Protein AF-A0A090QUJ1-F1 (afdb_monomer_lite)

Radius of gyration: 13.46 Å; chains: 1; bounding box: 31×18×41 Å

InterPro domains:
  IPR036485 Glutamate synthase, alpha subunit, C-terminal domain superfamily [G3DSA:2.160.20.60] (2-54)
  IPR036485 Glutamate synthase, alpha subunit, C-terminal domain superfamily [SSF69336] (9-51)

Structure (mmCIF, N/CA/C/O backbone):
data_AF-A0A090QUJ1-F1
#
_entry.id   AF-A0A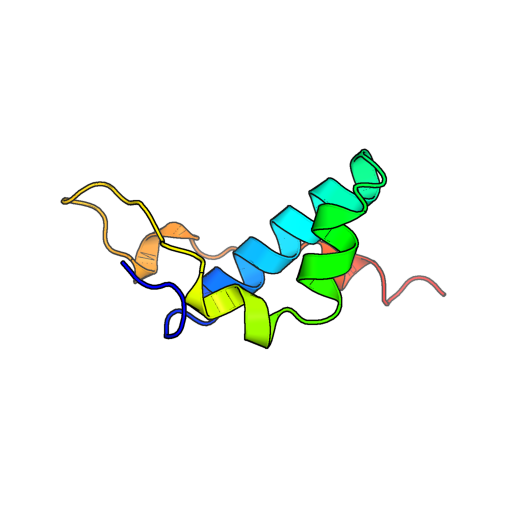090QUJ1-F1
#
loop_
_atom_site.group_PDB
_atom_site.id
_atom_site.type_symbol
_atom_site.label_atom_id
_atom_site.label_alt_id
_atom_site.label_comp_id
_atom_site.label_asym_id
_atom_site.label_entity_id
_atom_site.label_seq_id
_atom_site.pdbx_PDB_ins_code
_atom_site.Cartn_x
_atom_site.Cartn_y
_atom_site.Cartn_z
_atom_site.occupancy
_atom_site.B_iso_or_equiv
_atom_site.auth_seq_id
_atom_site.auth_comp_id
_atom_site.auth_asym_id
_atom_site.auth_atom_id
_atom_site.pdbx_PDB_model_num
ATOM 1 N N . MET A 1 1 ? 2.777 -0.476 -13.470 1.00 90.88 1 MET A N 1
ATOM 2 C CA . MET A 1 1 ? 2.963 -1.934 -13.666 1.00 90.88 1 MET A CA 1
ATOM 3 C C . MET A 1 1 ? 2.066 -2.682 -12.692 1.00 90.88 1 MET A C 1
ATOM 5 O O . MET A 1 1 ? 1.863 -2.130 -11.614 1.00 90.88 1 MET A O 1
ATOM 9 N N . PRO A 1 2 ? 1.496 -3.847 -13.050 1.00 94.94 2 PRO A N 1
ATOM 10 C CA . PRO A 1 2 ? 0.672 -4.632 -12.128 1.00 94.94 2 PRO A CA 1
ATOM 11 C C . PRO A 1 2 ? 1.436 -4.953 -10.840 1.00 94.94 2 PRO A C 1
ATOM 13 O O . PRO A 1 2 ? 2.634 -5.229 -10.895 1.00 94.94 2 PRO A O 1
ATOM 16 N N . LEU A 1 3 ? 0.760 -4.882 -9.692 1.00 94.94 3 LEU A N 1
ATOM 17 C CA . LEU A 1 3 ? 1.382 -5.159 -8.392 1.00 94.94 3 LEU A CA 1
ATOM 18 C C . LEU A 1 3 ? 1.399 -6.659 -8.042 1.00 94.94 3 LEU A C 1
ATOM 20 O O . LEU A 1 3 ? 2.101 -7.053 -7.116 1.00 94.94 3 LEU A O 1
ATOM 24 N N . ALA A 1 4 ? 0.653 -7.486 -8.784 1.00 93.44 4 ALA A N 1
ATOM 25 C CA . ALA A 1 4 ? 0.386 -8.897 -8.481 1.00 93.44 4 ALA A CA 1
ATOM 26 C C . ALA A 1 4 ? 1.634 -9.770 -8.260 1.00 93.44 4 ALA A C 1
ATOM 28 O O . ALA A 1 4 ? 1.586 -10.681 -7.440 1.00 93.44 4 ALA A O 1
ATOM 29 N N . ASP A 1 5 ? 2.761 -9.439 -8.895 1.00 93.75 5 ASP A N 1
ATOM 30 C CA . ASP A 1 5 ? 4.010 -10.208 -8.777 1.00 93.75 5 ASP A CA 1
ATOM 31 C C . ASP A 1 5 ? 5.069 -9.531 -7.879 1.00 93.75 5 ASP A C 1
ATOM 33 O O . ASP A 1 5 ? 6.189 -10.016 -7.737 1.00 93.75 5 ASP A O 1
ATOM 37 N N . LEU A 1 6 ? 4.745 -8.387 -7.263 1.00 94.25 6 LEU A N 1
ATOM 38 C CA . LEU A 1 6 ? 5.671 -7.574 -6.462 1.00 94.25 6 LEU A CA 1
ATOM 39 C C . LEU A 1 6 ? 5.384 -7.727 -4.961 1.00 94.25 6 LEU A C 1
ATOM 41 O O . LEU A 1 6 ? 4.853 -6.819 -4.326 1.00 94.25 6 LEU A O 1
ATOM 45 N N . HIS A 1 7 ? 5.730 -8.882 -4.387 1.00 92.38 7 HIS A N 1
ATOM 46 C CA . HIS A 1 7 ? 5.302 -9.283 -3.038 1.00 92.38 7 HIS A CA 1
ATOM 47 C C . HIS A 1 7 ? 5.669 -8.283 -1.923 1.00 92.38 7 HIS A C 1
ATOM 49 O O . HIS A 1 7 ? 4.805 -7.861 -1.162 1.00 92.38 7 HIS A O 1
ATOM 55 N N . ILE A 1 8 ? 6.924 -7.821 -1.867 1.00 91.75 8 ILE A N 1
ATOM 56 C CA . ILE A 1 8 ? 7.373 -6.838 -0.859 1.00 91.75 8 ILE A CA 1
ATOM 57 C C . ILE A 1 8 ? 6.552 -5.537 -0.951 1.00 91.75 8 ILE A C 1
ATOM 59 O O . ILE A 1 8 ? 6.251 -4.897 0.058 1.00 91.75 8 ILE A O 1
ATOM 63 N N . HIS A 1 9 ? 6.135 -5.164 -2.159 1.00 93.94 9 HIS A N 1
ATOM 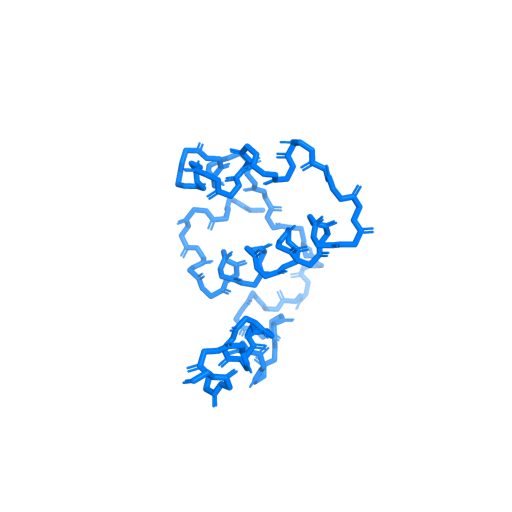64 C CA . HIS A 1 9 ? 5.370 -3.950 -2.428 1.00 93.94 9 HIS A CA 1
ATOM 65 C C . HIS A 1 9 ? 3.893 -4.122 -2.095 1.00 93.94 9 HIS A C 1
ATOM 67 O O . HIS A 1 9 ? 3.254 -3.157 -1.678 1.00 93.9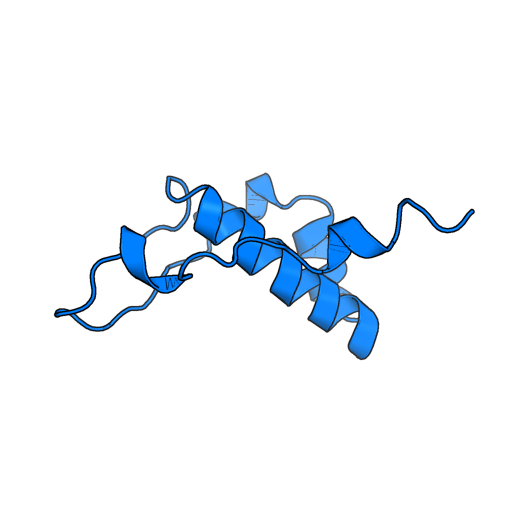4 9 HIS A O 1
ATOM 73 N N . GLN A 1 10 ? 3.361 -5.337 -2.220 1.00 95.50 10 GLN A N 1
ATOM 74 C CA . GLN A 1 10 ? 2.034 -5.680 -1.713 1.00 95.50 10 GLN A CA 1
ATOM 75 C C . GLN A 1 10 ? 1.981 -5.566 -0.190 1.00 95.50 10 GLN A C 1
ATOM 77 O O . GLN A 1 10 ? 1.056 -4.949 0.332 1.00 95.50 10 GLN A O 1
ATOM 82 N N . GLU A 1 11 ? 2.989 -6.079 0.518 1.00 94.75 11 GLU A N 1
ATOM 83 C CA . GLU A 1 11 ? 3.063 -5.967 1.981 1.00 94.75 11 GLU A CA 1
ATOM 84 C C . GLU A 1 11 ? 3.188 -4.512 2.442 1.00 94.75 11 GLU A C 1
ATOM 86 O O . GLU A 1 11 ? 2.526 -4.092 3.395 1.00 94.75 11 GLU A O 1
ATOM 91 N N . HIS A 1 12 ? 3.972 -3.705 1.722 1.00 93.38 12 HIS A N 1
ATOM 92 C CA . HIS A 1 12 ? 4.050 -2.273 1.989 1.00 93.38 12 HIS A CA 1
ATOM 93 C C . HIS A 1 12 ? 2.701 -1.570 1.766 1.00 93.38 12 HIS A C 1
ATOM 95 O O . HIS A 1 12 ? 2.249 -0.807 2.621 1.00 93.38 12 HIS A O 1
ATOM 101 N N . LEU A 1 13 ? 2.019 -1.860 0.652 1.00 96.38 13 LEU A N 1
ATOM 102 C CA . LEU A 1 13 ? 0.679 -1.337 0.379 1.00 96.38 13 LEU A CA 1
ATOM 103 C C . LEU A 1 13 ? -0.319 -1.749 1.470 1.00 96.38 13 LEU A C 1
ATOM 105 O O . LEU A 1 13 ? -1.099 -0.913 1.925 1.00 96.38 13 LEU A O 1
ATOM 109 N N . ARG A 1 14 ? -0.281 -3.010 1.916 1.00 96.75 14 ARG A N 1
ATOM 110 C CA . ARG A 1 14 ? -1.135 -3.511 2.999 1.00 96.75 14 ARG A CA 1
ATOM 111 C C . ARG A 1 14 ? -0.923 -2.701 4.277 1.00 96.75 14 ARG A C 1
ATOM 113 O O . ARG A 1 14 ? -1.903 -2.263 4.871 1.00 96.75 14 ARG A O 1
ATOM 120 N N . GLY A 1 15 ? 0.332 -2.423 4.639 1.00 94.94 15 GLY A N 1
ATOM 121 C CA . GLY A 1 15 ? 0.670 -1.576 5.786 1.00 94.94 15 GLY A CA 1
ATOM 122 C C . GLY A 1 15 ? 0.126 -0.147 5.671 1.00 94.94 15 GLY A C 1
ATOM 123 O O . GLY A 1 15 ? -0.420 0.385 6.636 1.00 94.94 15 GLY A O 1
ATOM 124 N N . LEU A 1 16 ? 0.203 0.466 4.484 1.00 96.69 16 LEU A N 1
ATOM 125 C CA . LEU A 1 16 ? -0.361 1.801 4.246 1.00 96.69 16 LEU A CA 1
ATOM 126 C C . LEU A 1 16 ? -1.894 1.820 4.366 1.00 96.69 16 LEU A C 1
ATOM 128 O O . LEU A 1 16 ? -2.459 2.756 4.935 1.00 96.69 16 LEU A O 1
ATOM 132 N N . ILE A 1 17 ? -2.575 0.796 3.845 1.00 97.19 17 ILE A N 1
ATOM 133 C CA . ILE A 1 17 ? -4.039 0.685 3.920 1.00 97.19 17 ILE A CA 1
ATOM 134 C C . ILE A 1 17 ? -4.490 0.414 5.361 1.00 97.19 17 ILE A C 1
ATOM 136 O O . ILE A 1 17 ? -5.471 1.010 5.802 1.00 97.19 17 ILE A O 1
ATOM 140 N N . ASP A 1 18 ? -3.759 -0.418 6.106 1.00 97.31 18 ASP A N 1
ATOM 141 C CA . ASP A 1 18 ? -4.003 -0.664 7.532 1.00 97.31 18 ASP A CA 1
ATOM 142 C C . ASP A 1 18 ? -3.848 0.615 8.364 1.00 97.31 18 ASP A C 1
ATOM 144 O O . ASP A 1 18 ? -4.747 0.984 9.123 1.00 97.31 18 ASP A O 1
ATOM 148 N N . GLN A 1 19 ? -2.769 1.373 8.139 1.00 97.06 19 GLN A N 1
ATOM 149 C CA . GLN A 1 19 ? -2.584 2.672 8.785 1.00 97.06 19 GLN A CA 1
ATOM 150 C C . GLN A 1 19 ? -3.732 3.634 8.449 1.00 97.06 19 GLN A C 1
ATOM 152 O O . GLN A 1 19 ? -4.244 4.325 9.332 1.00 97.06 19 GLN A O 1
ATOM 157 N N . HIS A 1 20 ? -4.157 3.679 7.185 1.00 97.56 20 HIS A N 1
ATOM 158 C CA . HIS A 1 20 ? -5.286 4.502 6.769 1.00 97.56 20 HIS A CA 1
ATOM 159 C C . HIS A 1 20 ? -6.589 4.076 7.460 1.00 97.56 20 HIS A C 1
ATOM 161 O O . HIS A 1 20 ? -7.319 4.941 7.947 1.00 97.56 20 HIS A O 1
ATOM 167 N N . LEU A 1 21 ? -6.868 2.774 7.561 1.00 98.06 21 LEU A N 1
ATOM 168 C CA . LEU A 1 21 ? -8.020 2.255 8.298 1.00 98.06 21 LEU A CA 1
ATOM 169 C C . LEU A 1 21 ? -7.970 2.690 9.767 1.00 98.06 21 LEU A C 1
ATOM 171 O O . LEU A 1 21 ? -8.942 3.253 10.261 1.00 98.06 21 LEU A O 1
ATOM 175 N N . ALA A 1 22 ? -6.834 2.508 10.439 1.00 97.25 22 ALA A N 1
ATOM 176 C CA . ALA A 1 22 ? -6.679 2.862 11.848 1.00 97.25 22 ALA A CA 1
ATOM 177 C C . ALA A 1 22 ? -6.892 4.361 12.120 1.00 97.25 22 ALA A C 1
ATOM 179 O O . ALA A 1 22 ? -7.416 4.729 13.168 1.00 97.25 22 ALA A O 1
ATOM 180 N N . LEU A 1 23 ? -6.488 5.227 11.185 1.00 98.00 23 LEU A N 1
ATOM 181 C CA . LEU A 1 23 ? -6.613 6.679 11.328 1.00 98.00 23 LEU A CA 1
ATOM 182 C C . LEU A 1 23 ? -7.993 7.223 10.939 1.00 98.00 23 LEU A C 1
ATOM 184 O O . LEU A 1 23 ? -8.336 8.327 11.354 1.00 98.00 23 LEU A O 1
ATOM 188 N N . THR A 1 24 ? -8.762 6.500 10.121 1.00 98.44 24 THR A N 1
ATOM 189 C CA . THR A 1 24 ? -9.979 7.051 9.493 1.00 98.44 24 THR A CA 1
ATOM 190 C C . THR A 1 24 ? -11.244 6.234 9.718 1.00 98.44 24 THR A C 1
ATOM 192 O O . THR A 1 24 ? -12.333 6.761 9.515 1.00 98.44 24 THR A O 1
ATOM 195 N N . GLY A 1 25 ? -11.132 4.960 10.101 1.00 97.62 25 GLY A N 1
ATOM 196 C CA . GLY A 1 25 ? -12.268 4.036 10.141 1.00 97.62 25 GLY A CA 1
ATOM 197 C C . GLY A 1 25 ? -12.854 3.719 8.759 1.00 97.62 25 GLY A C 1
ATOM 198 O O . GLY A 1 25 ? -14.031 3.408 8.657 1.00 97.62 25 GLY A O 1
ATOM 199 N N . SER A 1 26 ? -12.073 3.845 7.681 1.00 98.50 26 SER A N 1
ATOM 200 C CA . SER A 1 26 ? -12.555 3.671 6.304 1.00 98.50 26 SER A CA 1
ATOM 201 C C . SER A 1 26 ? -13.084 2.258 6.017 1.00 98.50 26 S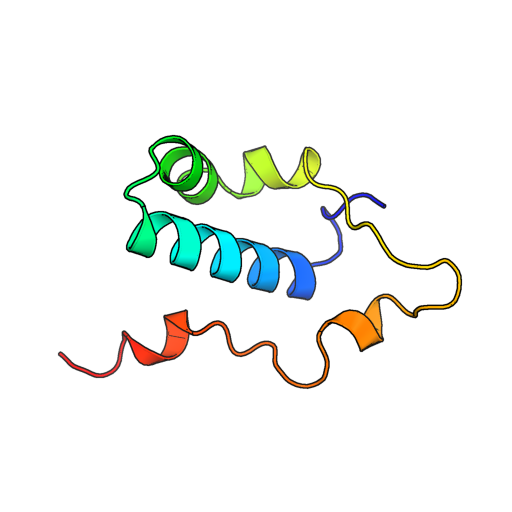ER A C 1
ATOM 203 O O . SER A 1 26 ? -12.306 1.314 5.856 1.00 98.50 26 SER A O 1
ATOM 205 N N . ASP A 1 27 ? -14.399 2.130 5.812 1.00 98.50 27 ASP A N 1
ATOM 206 C CA . ASP A 1 27 ? -15.050 0.876 5.393 1.00 98.50 27 ASP A CA 1
ATOM 207 C C . ASP A 1 27 ? -14.436 0.296 4.113 1.00 98.50 27 ASP A C 1
ATOM 209 O O . ASP A 1 27 ? -14.321 -0.920 3.944 1.00 98.50 27 ASP A O 1
ATOM 213 N N . ARG A 1 28 ? -13.997 1.167 3.194 1.00 98.25 28 ARG A N 1
ATOM 214 C CA . ARG A 1 28 ? -13.346 0.732 1.956 1.00 98.25 28 ARG A CA 1
ATOM 215 C C . ARG A 1 28 ? -11.992 0.092 2.236 1.00 98.25 28 ARG A C 1
ATOM 217 O O . ARG A 1 28 ? -11.672 -0.915 1.612 1.00 98.25 28 ARG A O 1
ATOM 224 N N . ALA A 1 29 ? -11.206 0.663 3.144 1.00 98.31 29 ALA A N 1
ATOM 225 C CA . ALA A 1 29 ? -9.928 0.085 3.541 1.00 98.31 29 ALA A CA 1
ATOM 226 C C . ALA A 1 29 ? -10.128 -1.251 4.260 1.00 98.31 29 ALA A C 1
ATOM 228 O O . ALA A 1 29 ? -9.448 -2.218 3.927 1.00 98.31 29 ALA A O 1
ATOM 229 N N . GLN A 1 30 ? -11.128 -1.338 5.140 1.00 98.44 30 GLN A N 1
ATOM 230 C CA . GLN A 1 30 ? -11.516 -2.592 5.784 1.00 98.44 30 GLN A CA 1
ATOM 231 C C . GLN A 1 30 ? -11.899 -3.666 4.755 1.00 98.44 30 GLN A C 1
ATOM 233 O O . GLN A 1 30 ? -11.395 -4.785 4.822 1.00 98.44 30 GLN A O 1
ATOM 238 N N . ALA A 1 31 ? -12.732 -3.329 3.766 1.00 98.44 31 ALA A N 1
ATOM 239 C CA . ALA A 1 31 ? -13.128 -4.257 2.707 1.00 98.44 31 ALA A CA 1
ATOM 240 C C . ALA A 1 31 ? -11.951 -4.695 1.818 1.00 98.44 31 ALA A C 1
ATOM 242 O O . ALA A 1 31 ? -11.941 -5.825 1.332 1.00 98.44 31 ALA A O 1
ATOM 243 N N . ILE A 1 32 ? -10.967 -3.815 1.594 1.00 98.38 32 ILE A N 1
ATOM 244 C CA . ILE A 1 32 ? -9.749 -4.169 0.859 1.00 98.38 32 ILE A CA 1
ATOM 245 C C . ILE A 1 32 ? -8.881 -5.126 1.679 1.00 98.38 32 ILE A C 1
ATOM 247 O O . ILE A 1 32 ? -8.423 -6.126 1.139 1.00 98.38 32 ILE A O 1
ATOM 251 N N . LEU A 1 33 ? -8.673 -4.856 2.970 1.00 98.12 33 LEU A N 1
ATOM 252 C CA . LEU A 1 33 ? -7.856 -5.704 3.845 1.00 98.12 33 LEU A CA 1
ATOM 253 C C . LEU A 1 33 ? -8.483 -7.084 4.092 1.00 98.12 33 LEU A C 1
ATOM 255 O O . LEU A 1 33 ? -7.754 -8.066 4.186 1.00 98.12 33 LEU A O 1
ATOM 259 N N . ALA A 1 34 ? -9.815 -7.169 4.162 1.00 98.12 34 ALA A N 1
ATOM 260 C CA . ALA A 1 34 ? -10.534 -8.417 4.421 1.00 98.12 34 ALA A CA 1
ATOM 261 C C . ALA A 1 34 ? -10.426 -9.456 3.287 1.00 98.12 34 ALA A C 1
ATOM 263 O O . ALA A 1 34 ? -10.567 -10.647 3.546 1.00 98.12 34 ALA A O 1
ATOM 264 N N . ASP A 1 35 ? -10.187 -9.020 2.046 1.00 97.44 35 ASP A N 1
ATOM 265 C CA . ASP A 1 35 ? -10.039 -9.889 0.868 1.00 97.44 35 ASP A CA 1
ATOM 266 C C . ASP A 1 35 ? -8.925 -9.351 -0.043 1.00 97.44 35 ASP A C 1
ATOM 268 O O . ASP A 1 35 ? -9.121 -9.008 -1.211 1.00 97.44 35 ASP A O 1
ATOM 272 N N . PHE A 1 36 ? -7.744 -9.166 0.544 1.00 97.06 36 PHE A N 1
ATOM 273 C CA . PHE A 1 36 ? -6.659 -8.424 -0.090 1.00 97.06 36 PHE A CA 1
ATOM 274 C C . PHE A 1 36 ? -6.203 -9.040 -1.418 1.00 97.06 36 PHE A C 1
ATOM 276 O O . PHE A 1 36 ? -6.003 -8.309 -2.390 1.00 97.06 36 PHE A O 1
ATOM 283 N N . ASP A 1 37 ? -6.128 -10.369 -1.500 1.00 95.88 37 ASP A N 1
ATOM 284 C CA . ASP A 1 37 ? -5.694 -11.086 -2.706 1.00 95.88 37 ASP A CA 1
ATOM 285 C C . ASP A 1 37 ? -6.634 -10.856 -3.895 1.00 95.88 37 ASP A C 1
ATOM 287 O O . ASP A 1 37 ? -6.180 -10.723 -5.034 1.00 95.88 37 ASP A O 1
ATOM 291 N N . ARG A 1 38 ? -7.943 -10.710 -3.651 1.00 96.88 38 ARG A N 1
ATOM 292 C CA . ARG A 1 38 ? -8.907 -10.325 -4.692 1.00 96.88 38 ARG A CA 1
ATOM 293 C C . ARG A 1 38 ? -8.668 -8.909 -5.208 1.00 96.88 38 ARG A C 1
ATOM 295 O O . ARG A 1 38 ? -8.945 -8.622 -6.377 1.00 96.88 38 ARG A O 1
ATOM 302 N N . TRP A 1 39 ? -8.206 -8.007 -4.346 1.00 97.50 39 TRP A N 1
ATOM 303 C CA . TRP A 1 39 ? -8.001 -6.603 -4.693 1.00 97.50 39 TRP A CA 1
ATOM 304 C C . TRP A 1 39 ? -6.644 -6.331 -5.337 1.00 97.50 39 TRP A C 1
ATOM 306 O O . TRP A 1 39 ? -6.567 -5.434 -6.176 1.00 97.50 39 TRP A O 1
ATOM 316 N N . ILE A 1 40 ? -5.599 -7.097 -5.014 1.00 96.81 40 ILE A N 1
ATOM 317 C CA . ILE A 1 40 ? -4.240 -6.899 -5.546 1.00 96.81 40 ILE A CA 1
ATOM 318 C C . ILE A 1 40 ? -4.175 -6.756 -7.079 1.00 96.81 40 ILE A C 1
ATOM 320 O O . ILE A 1 40 ? -3.511 -5.823 -7.541 1.00 96.81 40 ILE A O 1
ATOM 324 N N . PRO A 1 41 ? -4.887 -7.563 -7.892 1.00 97.06 41 PRO A N 1
ATOM 325 C CA . PRO A 1 41 ? -4.892 -7.410 -9.350 1.00 97.06 41 PRO A CA 1
ATOM 326 C C . PRO A 1 41 ? -5.391 -6.045 -9.855 1.00 97.06 41 PRO A C 1
ATOM 328 O O . PRO A 1 41 ? -5.135 -5.687 -11.002 1.00 97.06 41 PRO A O 1
ATOM 331 N N . GLN A 1 42 ? -6.098 -5.277 -9.018 1.00 96.44 42 GLN A N 1
ATOM 332 C CA . GLN A 1 42 ? -6.612 -3.942 -9.344 1.00 96.44 42 GLN A CA 1
ATOM 333 C C . GLN A 1 42 ? -5.596 -2.823 -9.059 1.00 96.44 42 GLN A C 1
ATOM 335 O O . GLN A 1 42 ? -5.810 -1.679 -9.465 1.00 96.44 42 GLN A O 1
ATOM 340 N N . PHE A 1 43 ? -4.494 -3.124 -8.366 1.00 97.50 43 PHE A N 1
ATOM 341 C CA . PHE A 1 43 ? -3.472 -2.144 -8.016 1.00 97.50 43 PHE A CA 1
ATOM 342 C C . PHE A 1 43 ? -2.318 -2.125 -9.018 1.00 97.50 43 PHE A C 1
ATOM 344 O O . PHE A 1 43 ? -1.819 -3.150 -9.489 1.00 97.50 43 PHE A O 1
ATOM 351 N N . TYR A 1 44 ? -1.842 -0.911 -9.288 1.00 96.75 44 TYR A N 1
ATOM 352 C CA . TYR A 1 44 ? -0.689 -0.660 -10.138 1.00 96.75 44 TYR A CA 1
ATOM 353 C C . TYR A 1 44 ? 0.363 0.129 -9.370 1.00 96.75 44 TYR A C 1
ATOM 355 O O . TYR A 1 44 ? 0.068 1.148 -8.750 1.00 96.75 44 TYR A O 1
ATOM 363 N N . LEU A 1 45 ? 1.617 -0.294 -9.491 1.00 95.31 45 LEU A N 1
ATOM 364 C CA . LEU A 1 45 ? 2.758 0.501 -9.070 1.00 95.31 45 LEU A CA 1
ATOM 365 C C . LEU A 1 45 ? 3.073 1.553 -10.139 1.00 95.31 45 LEU A C 1
ATOM 367 O O . LEU A 1 45 ? 3.370 1.217 -11.296 1.00 95.31 45 LEU A O 1
ATOM 371 N N . ALA A 1 46 ? 3.035 2.821 -9.737 1.00 94.75 46 ALA A N 1
ATOM 372 C CA . ALA A 1 46 ? 3.523 3.948 -10.518 1.00 94.75 46 ALA A CA 1
ATOM 373 C C . ALA A 1 46 ? 4.916 4.350 -10.012 1.00 94.75 46 ALA A C 1
ATOM 375 O O . ALA A 1 46 ? 5.104 4.594 -8.825 1.00 94.75 46 ALA A O 1
ATOM 376 N N . LYS A 1 47 ? 5.896 4.414 -10.918 1.00 93.06 47 LYS A N 1
ATOM 377 C CA . LYS A 1 47 ? 7.271 4.838 -10.619 1.00 93.06 47 LYS A CA 1
ATOM 378 C C . LYS A 1 47 ? 7.837 5.696 -11.756 1.00 93.06 47 LYS A C 1
ATOM 380 O O . LYS A 1 47 ? 7.391 5.541 -12.899 1.00 93.06 47 LYS A O 1
ATOM 385 N N . PRO A 1 48 ? 8.863 6.529 -11.507 1.00 94.75 48 PRO A N 1
ATOM 386 C CA . PRO A 1 48 ? 9.649 7.138 -12.575 1.00 94.75 48 PRO A CA 1
ATOM 387 C C . PRO A 1 48 ? 10.274 6.083 -13.500 1.00 94.75 48 PRO A C 1
ATOM 389 O O . PRO A 1 48 ? 10.606 4.970 -13.075 1.00 94.75 48 PRO A O 1
ATOM 392 N N . LYS A 1 49 ? 10.493 6.435 -14.774 1.00 91.88 49 LYS A N 1
ATOM 393 C CA . LYS A 1 49 ? 11.141 5.525 -15.739 1.00 91.88 49 LYS A CA 1
ATOM 394 C C . LYS A 1 49 ? 12.538 5.097 -15.275 1.00 91.88 49 LYS A C 1
ATOM 396 O O . LYS A 1 49 ? 12.871 3.928 -15.414 1.00 91.88 49 LYS A O 1
ATOM 401 N N . SER A 1 50 ? 13.291 6.017 -14.673 1.00 93.81 50 SER A N 1
ATOM 402 C CA . SER A 1 50 ? 14.664 5.820 -14.190 1.00 93.81 50 SER A CA 1
ATOM 403 C C . SER A 1 50 ? 14.793 5.028 -12.884 1.00 93.81 50 SER A C 1
ATOM 405 O O . SER A 1 50 ? 15.893 4.598 -12.564 1.00 93.81 50 SER A O 1
ATOM 407 N N . ALA A 1 51 ? 13.714 4.844 -12.117 1.00 91.56 51 ALA A N 1
ATOM 408 C CA . ALA A 1 51 ? 13.785 4.171 -10.819 1.00 91.56 51 ALA A CA 1
ATOM 409 C C . ALA A 1 51 ? 13.784 2.640 -10.972 1.00 91.56 51 ALA A C 1
ATOM 411 O O . ALA A 1 51 ? 12.994 2.114 -11.757 1.00 91.56 51 ALA A O 1
ATOM 412 N N . ASP A 1 52 ? 14.597 1.914 -10.205 1.00 90.38 52 ASP A N 1
ATOM 413 C CA . ASP A 1 52 ? 14.513 0.450 -10.112 1.00 90.38 52 ASP A CA 1
ATOM 414 C C . ASP A 1 52 ? 13.413 0.058 -9.117 1.00 90.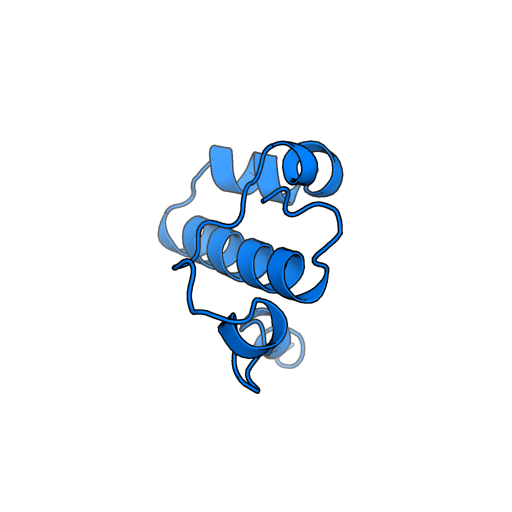38 52 ASP A C 1
ATOM 416 O O . ASP A 1 52 ? 13.348 0.588 -8.010 1.00 90.38 52 ASP A O 1
ATOM 420 N N . VAL A 1 53 ? 12.538 -0.872 -9.512 1.00 90.06 53 VAL A N 1
ATOM 421 C CA . VAL A 1 53 ? 11.448 -1.372 -8.664 1.00 90.06 53 VAL A CA 1
ATOM 422 C C . VAL A 1 53 ? 11.972 -1.990 -7.367 1.00 90.06 53 VAL A C 1
ATOM 424 O O . VAL A 1 53 ? 11.352 -1.805 -6.320 1.00 90.06 53 VAL A O 1
ATOM 427 N N . ASN A 1 54 ? 13.131 -2.648 -7.420 1.00 87.38 54 ASN A N 1
ATOM 428 C CA . ASN A 1 54 ? 13.719 -3.361 -6.287 1.00 87.38 54 ASN A CA 1
ATOM 429 C C . ASN A 1 54 ? 14.297 -2.417 -5.226 1.00 87.38 54 ASN A C 1
ATOM 431 O O . ASN A 1 54 ? 14.503 -2.823 -4.086 1.00 87.38 54 ASN A O 1
ATOM 435 N N . THR A 1 55 ? 14.530 -1.148 -5.574 1.00 87.06 55 THR A N 1
ATOM 436 C CA . THR A 1 55 ? 15.112 -0.156 -4.662 1.00 87.06 55 THR A CA 1
ATOM 437 C C . THR A 1 55 ? 14.072 0.796 -4.072 1.00 87.06 55 THR A C 1
ATOM 439 O O . THR A 1 55 ? 14.423 1.616 -3.227 1.00 87.06 55 THR A O 1
ATOM 442 N N . LEU A 1 56 ? 12.804 0.730 -4.505 1.00 86.88 56 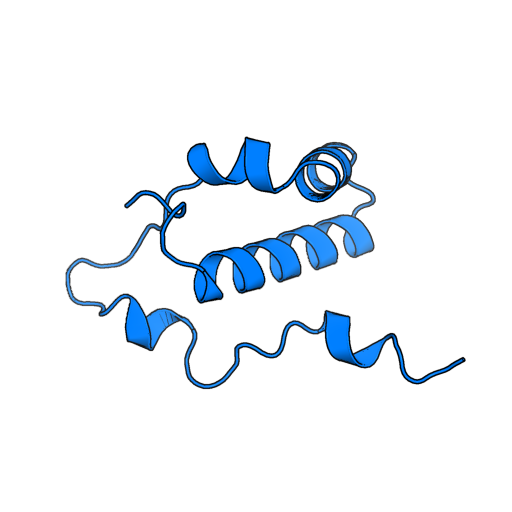LEU A N 1
ATOM 443 C CA . LEU A 1 56 ? 11.778 1.729 -4.160 1.00 86.88 56 LEU A CA 1
ATOM 444 C C . LEU A 1 56 ? 11.435 1.795 -2.670 1.00 86.88 56 LEU A C 1
ATOM 446 O O . LEU A 1 56 ? 11.086 2.863 -2.182 1.00 86.88 56 LEU A O 1
ATOM 450 N N . LEU A 1 57 ? 11.516 0.671 -1.961 1.00 84.19 57 LEU A N 1
ATOM 451 C CA . LEU A 1 57 ? 11.114 0.577 -0.554 1.00 84.19 57 LEU A CA 1
ATOM 452 C C . LEU A 1 57 ? 12.299 0.673 0.419 1.00 84.19 57 LEU A C 1
ATOM 454 O O . LEU A 1 57 ? 12.114 0.628 1.634 1.00 84.19 57 LEU A O 1
ATOM 458 N N . GLY A 1 58 ? 13.523 0.836 -0.100 1.00 72.12 58 GLY A N 1
ATOM 459 C CA . GLY A 1 58 ? 14.746 0.805 0.702 1.00 72.12 58 GLY A CA 1
ATOM 460 C C . GLY A 1 58 ? 14.867 -0.467 1.559 1.00 72.12 58 GLY A C 1
ATOM 461 O O . GLY A 1 58 ? 14.144 -1.441 1.381 1.00 72.12 58 GLY A O 1
ATOM 462 N N . HIS A 1 59 ? 15.771 -0.461 2.540 1.00 59.44 59 HIS A N 1
ATOM 463 C CA . HIS A 1 59 ? 15.943 -1.562 3.506 1.00 59.44 59 HIS A CA 1
ATOM 464 C C . HIS A 1 59 ? 14.827 -1.636 4.576 1.00 59.44 59 HIS A C 1
ATOM 466 O O . HIS A 1 59 ? 15.034 -2.216 5.642 1.00 59.44 59 HIS A O 1
ATOM 472 N N . GLN A 1 60 ? 13.665 -1.017 4.347 1.00 54.62 60 GLN A N 1
ATOM 473 C CA . GLN A 1 60 ? 12.612 -0.877 5.355 1.00 54.62 60 GLN A CA 1
ATOM 474 C C . GLN A 1 60 ? 11.253 -1.361 4.851 1.00 54.62 60 GLN A C 1
ATOM 476 O O . GLN A 1 60 ? 10.262 -0.640 4.891 1.00 54.62 60 GLN A O 1
ATOM 481 N N . SER A 1 61 ? 11.175 -2.644 4.506 1.00 49.12 61 SER A N 1
ATOM 482 C CA . SER A 1 61 ? 9.939 -3.389 4.761 1.00 49.12 61 SER A CA 1
ATOM 483 C C . SER A 1 61 ? 9.933 -3.843 6.217 1.00 49.12 61 SER A C 1
ATOM 485 O O . SER A 1 61 ? 10.165 -5.005 6.520 1.00 49.12 61 SER A O 1
ATOM 487 N N . ARG A 1 62 ? 9.727 -2.900 7.138 1.00 53.41 62 ARG A N 1
ATOM 488 C CA . ARG A 1 62 ? 9.160 -3.212 8.452 1.00 53.41 62 ARG A CA 1
ATOM 489 C C . ARG A 1 62 ? 7.813 -2.529 8.486 1.00 53.41 62 ARG A C 1
ATOM 491 O O . ARG A 1 62 ? 7.716 -1.350 8.825 1.00 53.41 62 ARG A O 1
ATOM 498 N N . SER A 1 63 ? 6.786 -3.243 8.042 1.00 51.38 63 SER A N 1
ATOM 499 C CA . SER A 1 63 ? 5.420 -2.791 8.263 1.00 51.38 63 SER A CA 1
ATOM 500 C C . SER A 1 63 ? 5.240 -2.619 9.769 1.00 51.38 63 SER A C 1
ATOM 502 O O . SER A 1 63 ? 5.487 -3.526 10.560 1.00 51.38 63 SER A O 1
ATOM 504 N N . THR A 1 64 ? 4.810 -1.431 10.169 1.00 50.34 64 THR A N 1
ATOM 505 C CA . THR A 1 64 ? 4.525 -1.011 11.550 1.00 50.34 64 THR A CA 1
ATOM 506 C C . THR A 1 64 ? 3.531 -1.920 12.293 1.00 50.34 64 THR A C 1
ATOM 508 O O . THR A 1 64 ? 3.369 -1.784 13.505 1.00 50.34 64 THR A O 1
ATOM 511 N N . ALA A 1 65 ? 2.912 -2.880 11.601 1.00 48.66 65 ALA A N 1
ATOM 512 C CA . ALA A 1 65 ? 2.081 -3.940 12.160 1.00 48.66 65 ALA A CA 1
ATOM 513 C C . ALA A 1 65 ? 2.855 -4.949 13.037 1.00 48.66 65 ALA A C 1
ATOM 515 O O . ALA A 1 65 ? 2.285 -5.476 13.991 1.00 48.66 65 ALA A O 1
ATOM 516 N N . GLU A 1 66 ? 4.155 -5.174 12.803 1.00 49.47 66 GLU A N 1
ATOM 517 C CA . GLU A 1 66 ? 4.950 -6.139 13.590 1.00 49.47 66 GLU A CA 1
ATOM 518 C C . GLU A 1 66 ? 5.200 -5.687 15.045 1.00 49.47 66 GLU A C 1
ATOM 520 O O . GLU A 1 66 ? 5.512 -6.504 15.907 1.00 49.47 66 GLU A O 1
ATOM 525 N N . LEU A 1 67 ? 5.009 -4.401 15.363 1.00 49.00 67 LEU A N 1
ATOM 526 C CA . LEU A 1 67 ? 5.221 -3.852 16.713 1.00 49.00 67 LEU A CA 1
ATOM 527 C C . LEU A 1 67 ? 4.012 -4.006 17.650 1.00 49.00 67 LEU A C 1
ATOM 529 O O . LEU A 1 67 ? 4.108 -3.669 18.828 1.00 49.00 67 LEU A O 1
ATOM 533 N N . ARG A 1 68 ? 2.871 -4.507 17.159 1.00 53.59 68 ARG A N 1
ATOM 534 C CA . ARG A 1 68 ? 1.640 -4.633 17.962 1.00 53.59 68 ARG A CA 1
ATOM 535 C C . ARG A 1 68 ? 1.388 -6.034 18.530 1.00 53.59 68 ARG A C 1
ATOM 537 O O . ARG A 1 68 ? 0.486 -6.181 19.345 1.00 53.59 68 ARG A O 1
ATOM 544 N N . VAL A 1 69 ? 2.205 -7.034 18.185 1.00 50.91 69 VAL A N 1
ATOM 545 C CA . VAL A 1 69 ? 2.045 -8.440 18.633 1.00 50.91 69 VAL A CA 1
ATOM 546 C C . VAL A 1 69 ? 3.088 -8.843 19.697 1.00 50.91 69 VAL A C 1
ATOM 548 O O . VAL A 1 69 ? 3.460 -10.002 19.814 1.00 50.91 69 VAL A O 1
ATOM 551 N N . GLN A 1 70 ? 3.591 -7.898 20.501 1.00 36.91 70 GLN A N 1
ATOM 552 C CA . GLN A 1 70 ? 4.445 -8.215 21.667 1.00 36.91 70 GLN A CA 1
ATOM 553 C C . GLN A 1 70 ? 4.078 -7.453 22.951 1.00 36.91 70 GLN A C 1
ATOM 555 O O . GLN A 1 70 ? 4.858 -7.429 23.898 1.00 36.91 70 GLN A O 1
ATOM 560 N N . ALA A 1 71 ? 2.891 -6.848 23.016 1.00 47.88 71 ALA A N 1
ATOM 561 C CA . ALA A 1 71 ? 2.430 -6.145 24.211 1.00 47.88 71 ALA A CA 1
ATOM 562 C C . ALA A 1 71 ? 1.023 -6.590 24.629 1.00 47.88 71 ALA A C 1
ATOM 564 O O . ALA A 1 71 ? 0.138 -5.747 24.739 1.00 47.88 71 ALA A O 1
ATOM 565 N N . GLN A 1 72 ? 0.823 -7.896 24.836 1.00 42.88 72 GLN A N 1
ATOM 566 C CA . GLN A 1 72 ? -0.233 -8.460 25.691 1.00 42.88 72 GLN A CA 1
ATOM 567 C C . GLN A 1 72 ? 0.271 -9.739 26.355 1.00 42.88 72 GLN A C 1
ATOM 569 O O . GLN A 1 72 ? 0.910 -10.544 25.643 1.00 42.88 72 GLN A O 1
#

Foldseek 3Di:
DQCLVVVLVLLVVLLVLVVVCVVPVDPVSVVCNVPVNVCSRVDDDDDDPPDDPVPPCPPDPPRPVVVPPPDD

Secondary structure (DSSP, 8-state):
-BSTT-HHHHHHHHHHHHHHHHHH--HHHHHHHHTHHHHGGG-B----TTS-GGGTTTT----GGGGGSS--

Organism: NCBI:txid754436

pLDDT: mean 86.0, std 18.36, range [36.91, 98.5]

Sequence (72 aa):
MPLADLHIHQEHLRGLIDQHLALTGSDRAQAILADFDRWIPQFYLAKPKSADVNTLLGHQSRSTAELRVQAQ